Protein AF-A0A841FM70-F1 (afdb_monomer)

Solvent-accessible surface area (backbone atoms only — not comparable to full-atom values): 3773 Å² total; per-residue (Å²): 93,78,47,79,47,75,52,79,57,98,32,35,41,38,36,42,38,39,39,43,56,97,95,41,80,48,76,48,78,49,74,50,68,76,35,73,69,39,48,55,54,45,61,68,42,44,65,59,48,54,54,50,51,53,52,53,52,52,52,53,55,59,75,73,108

Radius of gyration: 13.5 Å; Cα contacts (8 Å, |Δi|>4): 70; chains: 1; bounding box: 28×23×36 Å

pLDDT: mean 86.13, std 6.01, range [55.25, 92.44]

Mean predicted aligned error: 4.97 Å

Foldseek 3Di:
DKDWDWDDDPFKIWIWIWDDDPLDIDIDIDIDTPDPVVVVVCVVCVVVVVVVVVVVVVVVSVVVD

Nearest PDB structures (foldseek):
  4wpy-assembly1_A-2  TM=5.164E-01  e=1.601E-01  Mycobacterium tuberculosis H37Rv
  3w03-assembly1_B  TM=4.423E-01  e=9.297E-02  Homo sapiens
  4wsp-assembly1_A  TM=4.673E-01  e=4.436E-01  Mycobacterium tuberculosis H37Rv
  5v4x-assembly1_A  TM=5.609E-01  e=1.002E+00  Homo sapiens
  5v4w-assembly1_A  TM=4.403E-01  e=2.595E+00  Homo sapiens

Secondary structure (DSSP, 8-state):
-EEEEEEE-SSEEEEEEEEEETTEEEEEEEEEESSHHHHHHHHHHHHHHHHHHHHHHHHHHHTT-

Sequence (65 aa):
MELVMGASSWGMDTQNIVTVSHGRVMWVTVVRYRKPLARLLWASATPVHHLSITRLLTRAARSLT

Organism: NCBI:txid714109

Structure (mmCIF, N/CA/C/O backbone):
data_AF-A0A841FM70-F1
#
_entry.id   AF-A0A841FM70-F1
#
loop_
_atom_site.group_PDB
_atom_site.id
_atom_site.type_symbol
_atom_site.label_atom_id
_atom_site.label_alt_id
_atom_site.label_comp_id
_atom_site.label_asym_id
_atom_site.label_entity_id
_atom_site.label_seq_id
_atom_site.pdbx_PDB_ins_code
_atom_site.Cartn_x
_atom_site.Cartn_y
_atom_site.Cartn_z
_atom_site.occupancy
_atom_site.B_iso_or_equiv
_atom_site.auth_seq_id
_atom_site.auth_comp_id
_atom_site.auth_asym_id
_atom_site.auth_atom_id
_atom_site.pdbx_PDB_model_num
ATOM 1 N N . MET A 1 1 ? -9.984 -12.324 7.789 1.00 78.56 1 MET A N 1
ATOM 2 C CA . MET A 1 1 ? -10.574 -12.052 6.458 1.00 78.56 1 MET A CA 1
ATOM 3 C C . MET A 1 1 ? -9.520 -11.376 5.604 1.00 78.56 1 MET A C 1
ATOM 5 O O . MET A 1 1 ? -8.841 -10.492 6.114 1.00 78.56 1 MET A O 1
ATOM 9 N N . GLU A 1 2 ? -9.358 -11.806 4.357 1.00 84.94 2 GLU A N 1
ATOM 10 C CA . GLU A 1 2 ? -8.393 -11.240 3.410 1.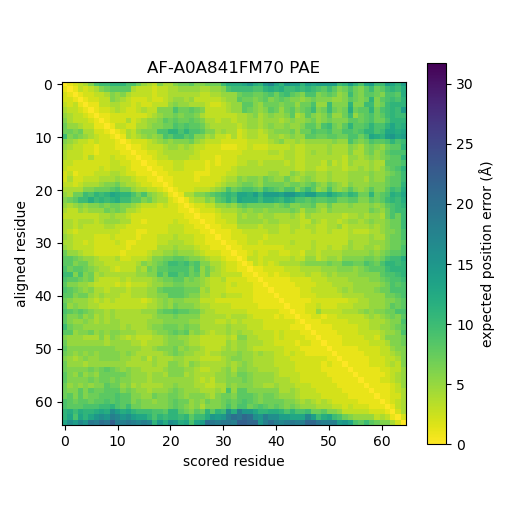00 84.94 2 GLU A CA 1
ATOM 11 C C . GLU A 1 2 ? -9.140 -10.677 2.200 1.00 84.94 2 GLU A C 1
ATOM 13 O O . GLU A 1 2 ? -10.070 -11.303 1.694 1.00 84.94 2 GLU A O 1
ATOM 18 N N . LEU A 1 3 ? -8.758 -9.478 1.771 1.00 84.44 3 LEU A N 1
ATOM 19 C CA . LEU A 1 3 ? -9.293 -8.795 0.603 1.00 84.44 3 LEU A CA 1
ATOM 20 C C . LEU A 1 3 ? -8.130 -8.399 -0.299 1.00 84.44 3 LEU A C 1
ATOM 22 O O . LEU A 1 3 ? -7.223 -7.687 0.132 1.00 84.44 3 LEU A O 1
ATOM 26 N N . VAL A 1 4 ? -8.178 -8.830 -1.557 1.00 87.69 4 VAL A N 1
ATOM 27 C CA . VAL A 1 4 ? -7.175 -8.500 -2.572 1.00 87.69 4 VAL A CA 1
ATOM 28 C C . VAL A 1 4 ? -7.841 -7.668 -3.656 1.00 87.69 4 VAL A C 1
ATOM 30 O O . VAL A 1 4 ? -8.823 -8.089 -4.261 1.00 87.69 4 VAL A O 1
ATOM 33 N N . MET A 1 5 ? -7.305 -6.478 -3.904 1.00 87.88 5 MET A N 1
ATOM 34 C CA . MET A 1 5 ? -7.775 -5.575 -4.952 1.00 87.88 5 MET A CA 1
ATOM 35 C C . MET A 1 5 ? -6.633 -5.293 -5.917 1.00 87.88 5 MET A C 1
ATOM 37 O O . MET A 1 5 ? -5.605 -4.751 -5.521 1.00 87.88 5 MET A O 1
ATOM 41 N N . GLY A 1 6 ? -6.811 -5.661 -7.182 1.00 87.69 6 GLY A N 1
ATOM 42 C CA . GLY A 1 6 ? -5.856 -5.375 -8.246 1.00 87.69 6 GLY A CA 1
ATOM 43 C C . GLY A 1 6 ? -6.304 -4.195 -9.100 1.00 87.69 6 GLY A C 1
ATOM 44 O O . GLY A 1 6 ? -7.494 -4.040 -9.367 1.00 87.69 6 GLY A O 1
ATOM 45 N N . ALA A 1 7 ? -5.352 -3.395 -9.568 1.00 87.44 7 ALA A N 1
ATOM 46 C CA . ALA A 1 7 ? -5.573 -2.440 -10.643 1.00 87.44 7 ALA A CA 1
ATOM 47 C C . ALA A 1 7 ? -4.392 -2.471 -11.617 1.00 87.44 7 ALA A C 1
ATOM 49 O O . ALA A 1 7 ? -3.235 -2.598 -11.222 1.00 87.44 7 ALA A O 1
ATOM 50 N N . SER A 1 8 ? -4.686 -2.334 -12.905 1.00 88.38 8 SER A N 1
ATOM 51 C CA . SER A 1 8 ? -3.676 -2.324 -13.961 1.00 88.38 8 SER A CA 1
ATOM 52 C C . SER A 1 8 ? -3.796 -1.056 -14.788 1.00 88.38 8 SER A C 1
ATOM 54 O O . SER A 1 8 ? -4.885 -0.551 -15.047 1.00 88.38 8 SER A O 1
ATOM 56 N N . SER A 1 9 ? -2.648 -0.547 -15.216 1.00 86.12 9 SER A N 1
ATOM 57 C CA . SER A 1 9 ? -2.531 0.590 -16.122 1.00 86.12 9 SER A CA 1
ATOM 58 C C . SER A 1 9 ? -1.457 0.304 -17.169 1.00 86.12 9 SER A C 1
ATOM 60 O O . SER A 1 9 ? -0.711 -0.671 -17.078 1.00 86.12 9 SER A O 1
ATOM 62 N N . TRP A 1 10 ? -1.309 1.198 -18.144 1.00 86.00 10 TRP A N 1
ATOM 63 C CA . TRP A 1 10 ? -0.271 1.068 -19.169 1.00 86.00 10 TRP A CA 1
ATOM 64 C C . TRP A 1 10 ? 1.167 1.054 -18.610 1.00 86.00 10 TRP A C 1
ATOM 66 O O . TRP A 1 10 ? 2.075 0.499 -19.230 1.00 86.00 10 TRP A O 1
ATOM 76 N N . GLY A 1 11 ? 1.397 1.681 -17.453 1.00 88.69 11 GLY A N 1
ATOM 77 C CA . GLY A 1 11 ? 2.734 1.855 -16.879 1.00 88.69 11 GLY A CA 1
ATOM 78 C C . GLY A 1 11 ? 3.061 0.949 -15.692 1.00 88.69 11 GLY A C 1
ATOM 79 O O . GLY A 1 11 ? 4.242 0.762 -15.386 1.00 88.69 11 GLY A O 1
ATOM 80 N N . MET A 1 12 ? 2.052 0.404 -15.011 1.00 90.62 12 MET A N 1
ATOM 81 C CA . MET A 1 12 ? 2.225 -0.373 -13.783 1.00 90.62 12 MET A CA 1
ATOM 82 C C . MET A 1 12 ? 1.016 -1.261 -13.489 1.00 90.62 12 MET A C 1
ATOM 84 O O . MET A 1 12 ? -0.108 -0.929 -13.872 1.00 90.62 12 MET A O 1
ATOM 88 N N . ASP A 1 13 ? 1.268 -2.319 -12.729 1.00 92.44 13 ASP A N 1
ATOM 89 C CA . ASP A 1 13 ? 0.251 -3.108 -12.044 1.00 92.44 13 ASP A CA 1
ATOM 90 C C . ASP A 1 13 ? 0.354 -2.860 -10.541 1.00 92.44 13 ASP A C 1
ATOM 92 O O . ASP A 1 13 ? 1.458 -2.786 -9.989 1.00 92.44 13 ASP A O 1
ATOM 96 N N . THR A 1 14 ? -0.786 -2.749 -9.876 1.00 91.12 14 THR A N 1
ATOM 97 C CA . THR A 1 14 ? -0.877 -2.565 -8.432 1.00 91.12 14 THR A CA 1
ATOM 98 C C . THR A 1 14 ? -1.784 -3.623 -7.824 1.00 91.12 14 THR A C 1
ATOM 100 O O . THR A 1 14 ? -2.789 -4.029 -8.405 1.00 91.12 14 THR A O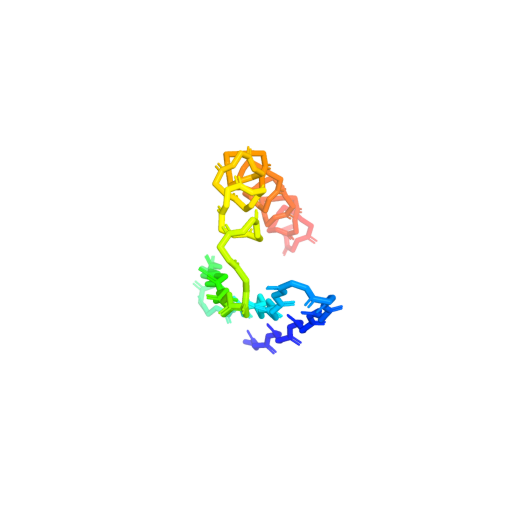 1
ATOM 103 N N . GLN A 1 15 ? -1.412 -4.090 -6.639 1.00 89.88 15 GLN A N 1
ATOM 104 C CA . GLN A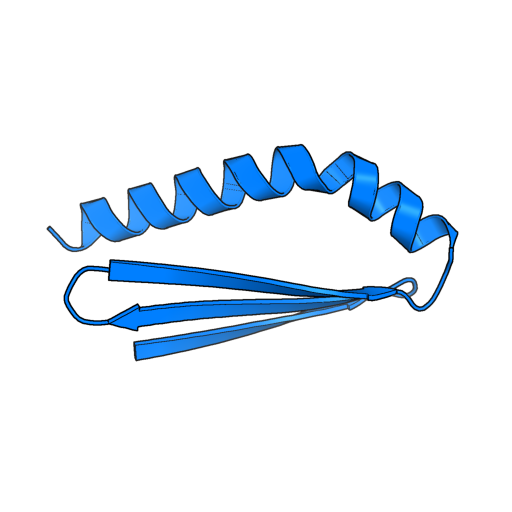 1 15 ? -2.237 -4.961 -5.815 1.00 89.88 15 GLN A CA 1
ATOM 105 C C . GLN A 1 15 ? -2.259 -4.399 -4.404 1.00 89.88 15 GLN A C 1
ATOM 107 O O . GLN A 1 15 ? -1.212 -4.130 -3.819 1.00 89.88 15 GLN A O 1
ATOM 112 N N . ASN A 1 16 ? -3.451 -4.214 -3.861 1.00 88.62 16 ASN A N 1
ATOM 113 C CA . ASN A 1 16 ? -3.657 -3.852 -2.476 1.00 88.62 16 ASN A CA 1
ATOM 114 C C . ASN A 1 16 ? -4.249 -5.053 -1.745 1.00 88.62 16 ASN A C 1
ATOM 116 O O . ASN A 1 16 ? -5.366 -5.476 -2.042 1.00 88.62 16 ASN A O 1
ATOM 120 N N . ILE A 1 17 ? -3.483 -5.594 -0.809 1.00 88.81 17 ILE A N 1
ATOM 121 C CA . ILE A 1 17 ? -3.861 -6.736 0.016 1.00 88.81 17 ILE A CA 1
ATOM 122 C C . ILE A 1 17 ? -4.177 -6.187 1.399 1.00 88.81 17 ILE A C 1
ATOM 124 O O . ILE A 1 17 ? -3.341 -5.520 2.006 1.00 88.81 17 ILE A O 1
ATOM 128 N N . VAL A 1 18 ? -5.385 -6.444 1.888 1.00 88.06 18 VAL A N 1
ATOM 129 C CA . VAL A 1 18 ? -5.826 -6.062 3.229 1.00 88.06 18 VAL A CA 1
ATOM 130 C C . VAL A 1 18 ? -6.196 -7.326 3.982 1.00 88.06 18 VAL A C 1
ATOM 132 O O . VAL A 1 18 ? -7.107 -8.053 3.589 1.00 88.06 18 VAL A O 1
ATOM 135 N N . THR A 1 19 ? -5.514 -7.565 5.094 1.00 87.12 19 THR A N 1
ATOM 136 C CA . THR A 1 19 ? -5.759 -8.712 5.964 1.00 87.12 19 THR A CA 1
ATOM 137 C C . THR A 1 19 ? -6.227 -8.210 7.321 1.00 87.12 19 THR A C 1
ATOM 139 O O . THR A 1 19 ? -5.554 -7.419 7.982 1.00 87.12 19 THR A O 1
ATOM 142 N N . VAL A 1 20 ? -7.389 -8.690 7.753 1.00 85.12 20 VAL A N 1
ATOM 143 C CA . VAL A 1 20 ? -7.948 -8.432 9.082 1.00 85.12 20 VAL A CA 1
ATOM 144 C C . VAL A 1 20 ? -7.822 -9.700 9.917 1.00 85.12 20 VAL A C 1
ATOM 146 O O . VAL A 1 20 ? -8.359 -10.749 9.540 1.00 85.12 20 VAL A O 1
ATOM 149 N N . SER A 1 21 ? -7.119 -9.604 11.045 1.00 83.62 21 SER A N 1
ATOM 150 C CA . SER A 1 21 ? -6.878 -10.713 11.974 1.00 83.62 21 SER A CA 1
ATOM 151 C C . SER A 1 21 ? -6.872 -10.208 13.417 1.00 83.62 21 SER A C 1
ATOM 153 O O . SER A 1 21 ? -6.131 -9.284 13.738 1.00 83.62 21 SER A O 1
ATOM 155 N N . HIS A 1 22 ? -7.696 -10.804 14.287 1.00 80.81 22 HIS A N 1
ATOM 156 C CA . HIS A 1 22 ? -7.742 -10.524 15.734 1.00 80.81 22 HIS A CA 1
ATOM 157 C C . HIS A 1 22 ? -7.801 -9.024 16.096 1.00 80.81 22 HIS A C 1
ATOM 159 O O . HIS A 1 22 ? -7.032 -8.539 16.923 1.00 80.81 22 HIS A O 1
ATOM 165 N N . GLY A 1 23 ? -8.672 -8.260 15.427 1.00 77.56 23 GLY A N 1
ATOM 166 C CA . GLY A 1 23 ? -8.814 -6.813 15.655 1.00 77.56 23 GLY A CA 1
ATOM 167 C C . GLY A 1 23 ? -7.667 -5.956 15.105 1.00 77.56 23 GLY A C 1
ATOM 168 O O . GLY A 1 23 ? -7.662 -4.743 15.293 1.00 77.56 23 GLY A O 1
ATOM 169 N N . ARG A 1 24 ? -6.698 -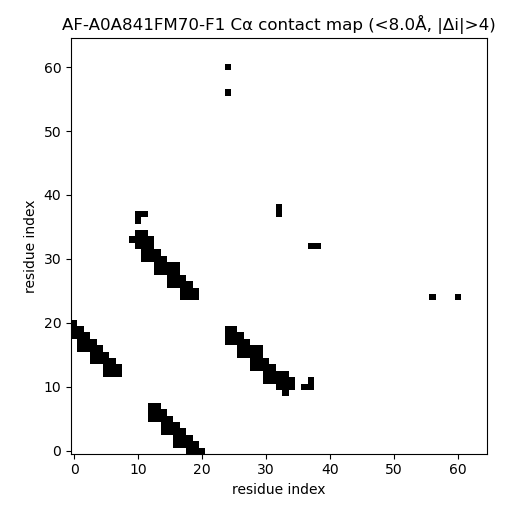6.554 14.402 1.00 76.94 24 ARG A N 1
ATOM 170 C CA . ARG A 1 24 ? -5.628 -5.846 13.696 1.00 76.94 24 ARG A CA 1
ATOM 171 C C . ARG A 1 24 ? -5.9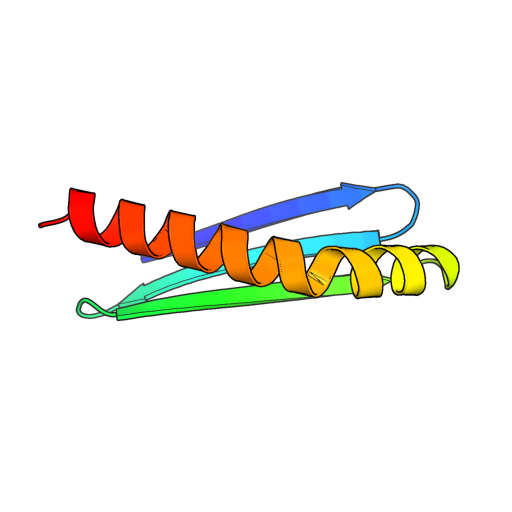04 -5.837 12.202 1.00 76.94 24 ARG A C 1
ATOM 173 O O . ARG A 1 24 ? -6.322 -6.842 11.626 1.00 76.94 24 ARG A O 1
ATOM 180 N N . VAL A 1 25 ? -5.631 -4.696 11.582 1.00 82.12 25 VAL A N 1
ATOM 181 C CA . VAL A 1 25 ? -5.709 -4.508 10.134 1.00 82.12 25 VAL A CA 1
ATOM 182 C C . VAL A 1 25 ? -4.289 -4.332 9.617 1.00 82.12 25 VAL A C 1
ATOM 184 O O . VAL A 1 25 ? -3.600 -3.392 10.007 1.00 82.12 25 VAL A O 1
ATOM 187 N N . MET A 1 26 ? -3.855 -5.244 8.755 1.00 84.31 26 MET A N 1
ATOM 188 C CA . MET A 1 26 ? -2.597 -5.145 8.027 1.00 84.31 26 MET A CA 1
ATOM 189 C C . MET A 1 26 ? -2.908 -4.872 6.561 1.00 84.31 26 MET A C 1
ATOM 191 O O . MET A 1 26 ? -3.836 -5.459 6.004 1.00 84.31 26 MET A O 1
ATOM 195 N N . TRP A 1 27 ? -2.139 -3.989 5.932 1.00 87.81 27 TRP A N 1
ATOM 196 C CA . TRP A 1 27 ? -2.238 -3.765 4.496 1.00 87.81 27 TRP A CA 1
ATOM 197 C C . TRP A 1 27 ? -0.863 -3.820 3.848 1.00 87.81 27 TRP A C 1
ATOM 199 O O . TRP A 1 27 ? 0.140 -3.430 4.446 1.00 87.81 27 TRP A O 1
ATOM 209 N N . VAL A 1 28 ? -0.836 -4.279 2.603 1.00 89.94 28 VAL A N 1
ATOM 210 C CA . VAL A 1 28 ? 0.351 -4.290 1.756 1.00 89.94 28 VAL A CA 1
ATOM 211 C C . VAL A 1 28 ? -0.055 -3.813 0.371 1.00 89.94 28 VAL A C 1
ATOM 213 O O . VAL A 1 28 ? -0.956 -4.373 -0.251 1.00 89.94 28 VAL A O 1
ATOM 216 N N . THR A 1 29 ? 0.621 -2.779 -0.129 1.00 89.75 29 THR A N 1
ATOM 217 C CA . THR A 1 29 ? 0.495 -2.359 -1.527 1.00 89.75 29 THR A CA 1
ATOM 218 C C . THR A 1 29 ? 1.709 -2.857 -2.305 1.00 89.75 29 THR A C 1
ATOM 220 O O . THR A 1 29 ? 2.827 -2.394 -2.089 1.00 89.75 29 THR A O 1
ATOM 223 N N . VAL A 1 30 ? 1.487 -3.794 -3.221 1.00 90.69 30 VAL A N 1
ATOM 224 C CA . VAL A 1 30 ? 2.495 -4.299 -4.154 1.00 90.69 30 VAL A CA 1
ATOM 225 C C . VAL A 1 30 ? 2.367 -3.527 -5.459 1.00 90.69 30 VAL A C 1
ATOM 227 O O . VAL A 1 30 ? 1.284 -3.463 -6.039 1.00 90.69 30 VAL A O 1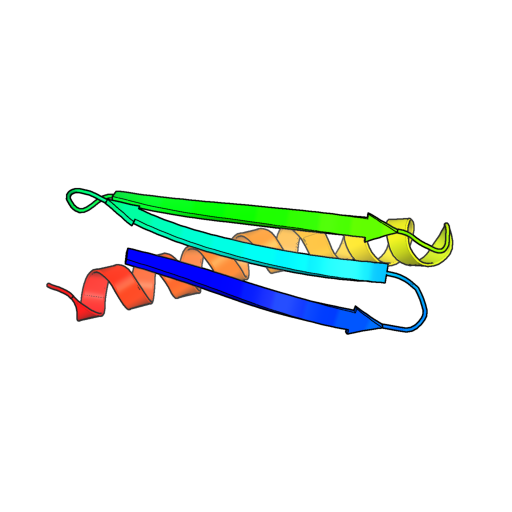
ATOM 230 N N . VAL A 1 31 ? 3.469 -2.955 -5.941 1.00 90.00 31 VAL A N 1
ATOM 231 C CA . VAL A 1 31 ? 3.504 -2.238 -7.221 1.00 90.00 31 VAL A CA 1
ATOM 232 C C . VAL A 1 31 ? 4.577 -2.830 -8.111 1.00 90.00 31 VAL A C 1
ATOM 234 O O . VAL A 1 31 ? 5.751 -2.881 -7.746 1.00 90.00 31 VAL A O 1
ATOM 237 N N . ARG A 1 32 ? 4.171 -3.258 -9.305 1.00 92.31 32 ARG A N 1
ATOM 238 C CA . ARG A 1 32 ? 5.069 -3.727 -10.356 1.00 92.31 32 ARG A CA 1
ATOM 239 C C . ARG A 1 32 ? 5.119 -2.683 -11.464 1.00 92.31 32 ARG A C 1
ATOM 241 O O . ARG A 1 32 ? 4.150 -2.479 -12.191 1.00 92.31 32 ARG A O 1
ATOM 248 N N . TYR A 1 33 ? 6.269 -2.035 -11.612 1.00 91.12 33 TYR A N 1
ATOM 249 C CA . TYR A 1 33 ? 6.489 -1.056 -12.673 1.00 91.12 33 TYR A CA 1
ATOM 250 C C . TYR A 1 33 ? 6.832 -1.747 -13.985 1.00 91.12 33 TYR A C 1
ATOM 252 O 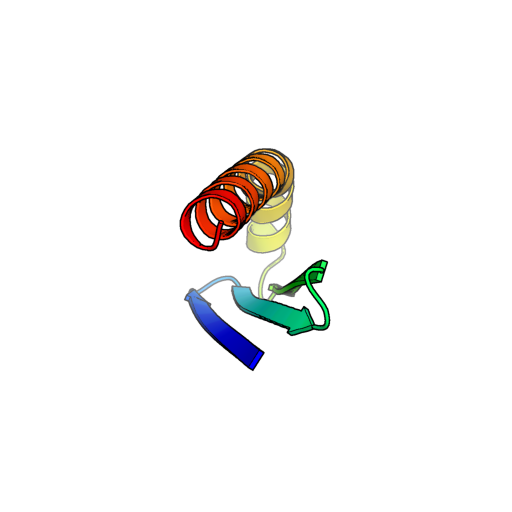O . TYR A 1 33 ? 7.743 -2.569 -14.040 1.00 91.12 33 TYR A O 1
ATOM 260 N N . ARG A 1 34 ? 6.145 -1.353 -15.057 1.00 90.19 34 ARG A N 1
ATOM 261 C CA . ARG A 1 34 ? 6.502 -1.729 -16.430 1.00 90.19 34 ARG A CA 1
ATOM 262 C C . ARG A 1 34 ? 7.322 -0.639 -17.121 1.00 90.19 34 ARG A C 1
ATOM 264 O O . ARG A 1 34 ? 8.003 -0.920 -18.100 1.00 90.19 34 ARG A O 1
ATOM 271 N N . LYS A 1 35 ? 7.256 0.607 -16.629 1.00 90.38 35 LYS A N 1
ATOM 272 C CA . LYS A 1 35 ? 7.945 1.772 -17.208 1.00 90.38 35 LYS A CA 1
ATOM 273 C C . LYS A 1 35 ? 8.617 2.646 -16.145 1.00 90.38 35 LYS A C 1
ATOM 275 O O . LYS A 1 35 ? 8.050 2.818 -15.066 1.00 90.38 35 LYS A O 1
ATOM 280 N N . PRO A 1 36 ? 9.757 3.289 -16.459 1.00 87.56 36 PRO A N 1
ATOM 281 C CA . PRO A 1 36 ? 10.444 4.179 -15.522 1.00 87.56 36 PRO A CA 1
ATOM 282 C C . PRO A 1 36 ? 9.609 5.414 -15.153 1.00 87.56 36 PRO A C 1
ATOM 284 O O . PRO A 1 36 ? 9.585 5.802 -13.989 1.00 87.56 36 PRO A O 1
ATOM 287 N N . LEU A 1 37 ? 8.841 5.980 -16.095 1.00 90.06 37 LEU A N 1
ATOM 288 C CA . LEU A 1 37 ? 7.938 7.102 -15.802 1.00 90.06 37 LEU A CA 1
ATOM 289 C C . LEU A 1 37 ? 6.867 6.727 -14.765 1.00 90.06 37 LEU A C 1
ATOM 291 O O . LEU A 1 37 ? 6.530 7.529 -13.900 1.00 90.06 37 LEU A O 1
ATOM 295 N N . ALA A 1 38 ? 6.381 5.484 -14.796 1.00 88.44 38 ALA A N 1
ATOM 296 C CA . ALA A 1 38 ? 5.406 4.988 -13.830 1.00 88.44 38 ALA A CA 1
ATOM 297 C C . ALA A 1 38 ? 5.986 4.946 -12.405 1.00 88.44 38 ALA A C 1
ATOM 299 O O . ALA A 1 38 ? 5.275 5.219 -11.443 1.00 88.44 38 ALA A O 1
ATOM 300 N N . ARG A 1 39 ? 7.292 4.679 -12.268 1.00 88.81 39 ARG A N 1
ATOM 301 C CA . ARG A 1 39 ? 7.993 4.742 -10.980 1.00 88.81 39 ARG A CA 1
ATOM 302 C C . ARG A 1 39 ? 8.033 6.162 -10.421 1.00 88.81 39 ARG A C 1
ATOM 304 O O . ARG A 1 39 ? 7.810 6.334 -9.229 1.00 88.81 39 ARG A O 1
ATOM 311 N N . LEU A 1 40 ? 8.280 7.166 -11.265 1.00 91.19 40 LEU A N 1
ATOM 312 C CA . LEU A 1 40 ? 8.281 8.574 -10.848 1.00 91.19 40 LEU A CA 1
ATOM 313 C C . LEU A 1 40 ? 6.883 9.039 -10.427 1.00 91.19 40 LEU A C 1
ATOM 315 O O . LEU A 1 40 ? 6.732 9.645 -9.369 1.00 91.19 40 LEU A O 1
ATOM 319 N N . LEU A 1 41 ? 5.861 8.694 -11.215 1.00 88.50 41 LEU A N 1
ATOM 320 C CA . LEU A 1 41 ? 4.464 8.993 -10.887 1.00 88.50 41 LEU A CA 1
ATOM 321 C C . LEU A 1 41 ? 4.026 8.317 -9.584 1.00 88.50 41 LEU A C 1
ATOM 323 O O . LEU A 1 41 ? 3.346 8.924 -8.762 1.00 88.50 41 LEU A O 1
ATOM 327 N N . TRP A 1 42 ? 4.430 7.066 -9.363 1.00 88.81 42 TRP A N 1
ATOM 328 C CA . TRP A 1 42 ? 4.121 6.393 -8.108 1.00 88.81 42 TRP A CA 1
ATOM 329 C C . TRP A 1 42 ? 4.875 7.004 -6.928 1.00 88.81 42 TRP A C 1
ATOM 331 O O . TRP A 1 42 ? 4.296 7.155 -5.857 1.00 88.81 42 TRP A O 1
ATOM 341 N N . ALA A 1 43 ? 6.139 7.393 -7.101 1.00 89.88 43 ALA A N 1
ATOM 342 C CA . ALA A 1 43 ? 6.917 8.025 -6.039 1.00 89.88 43 ALA A CA 1
ATOM 343 C C . ALA A 1 43 ? 6.264 9.328 -5.549 1.00 89.88 43 ALA A C 1
ATOM 345 O O . ALA A 1 43 ? 6.193 9.550 -4.341 1.00 89.88 43 ALA A O 1
ATOM 346 N N . SER A 1 44 ? 5.720 10.147 -6.456 1.00 90.25 44 SER A N 1
ATOM 347 C CA . SER A 1 44 ? 4.981 11.356 -6.072 1.00 90.25 44 SER A CA 1
ATOM 348 C C . SER A 1 44 ? 3.612 11.046 -5.454 1.00 90.25 44 SER A C 1
ATOM 350 O O . SER A 1 44 ? 3.198 11.722 -4.514 1.00 90.25 44 SER A O 1
ATOM 352 N N . ALA A 1 45 ? 2.926 10.000 -5.922 1.00 88.00 45 ALA A N 1
ATOM 353 C CA . ALA A 1 45 ? 1.631 9.581 -5.384 1.00 88.00 45 ALA A CA 1
ATOM 354 C C . ALA A 1 45 ? 1.726 8.844 -4.032 1.00 88.00 45 ALA A C 1
ATOM 356 O O . ALA A 1 45 ? 0.779 8.883 -3.248 1.00 88.00 45 ALA A O 1
ATOM 357 N N . THR A 1 46 ? 2.855 8.194 -3.733 1.00 89.44 46 THR A N 1
ATOM 358 C CA . THR A 1 46 ? 3.072 7.358 -2.536 1.00 89.44 46 THR A CA 1
ATOM 359 C C . THR A 1 46 ? 2.681 8.045 -1.220 1.00 89.44 46 THR A C 1
ATOM 361 O O . THR A 1 46 ? 1.931 7.436 -0.455 1.00 89.44 46 THR A O 1
ATOM 364 N N . PRO A 1 47 ? 3.114 9.285 -0.914 1.00 89.88 47 PRO A N 1
ATOM 365 C CA . PRO A 1 47 ? 2.726 9.940 0.337 1.00 89.88 47 PRO A CA 1
ATOM 366 C C . PRO A 1 47 ? 1.211 10.176 0.442 1.00 89.88 47 PRO A C 1
ATOM 368 O O . PRO A 1 47 ? 0.613 9.914 1.488 1.00 89.88 47 PRO A O 1
ATOM 371 N N . VAL A 1 48 ? 0.563 10.603 -0.647 1.00 89.62 48 VAL A N 1
ATOM 372 C CA . VAL A 1 48 ? -0.897 10.803 -0.686 1.00 89.62 48 VAL A CA 1
ATOM 373 C C . VAL A 1 48 ? -1.634 9.470 -0.539 1.00 89.62 48 VAL A C 1
ATOM 375 O O . VAL A 1 48 ? -2.628 9.383 0.187 1.00 89.62 48 VAL A O 1
ATOM 378 N N . HIS A 1 49 ? -1.120 8.419 -1.177 1.00 87.81 49 HIS A N 1
ATOM 379 C CA . HIS A 1 49 ? -1.645 7.058 -1.093 1.00 87.81 49 HIS A CA 1
ATOM 380 C C . HIS A 1 49 ? -1.568 6.510 0.333 1.00 87.81 49 HIS A C 1
ATOM 382 O O . HIS A 1 49 ? -2.565 6.021 0.860 1.00 87.81 49 HIS A O 1
ATOM 388 N N . HIS A 1 50 ? -0.423 6.674 0.999 1.00 87.88 50 HIS A N 1
ATOM 389 C CA . HIS A 1 50 ? -0.226 6.232 2.379 1.00 87.88 50 HIS A CA 1
ATOM 390 C C . HIS A 1 50 ? -1.214 6.906 3.344 1.00 87.88 50 HIS A C 1
ATOM 392 O O . HIS A 1 50 ? -1.853 6.238 4.162 1.00 87.88 50 HIS A O 1
ATOM 398 N N . LEU A 1 51 ? -1.401 8.225 3.215 1.00 89.38 51 LEU A N 1
ATOM 399 C CA . LEU A 1 51 ? -2.371 8.972 4.022 1.00 89.38 51 LEU A CA 1
ATOM 400 C C . LEU A 1 51 ? -3.811 8.528 3.741 1.00 89.38 51 LEU A C 1
ATOM 402 O O . LEU A 1 51 ? -4.603 8.366 4.671 1.00 89.38 51 LEU A O 1
ATOM 406 N N . SER A 1 52 ? -4.148 8.317 2.470 1.00 89.25 52 SER A N 1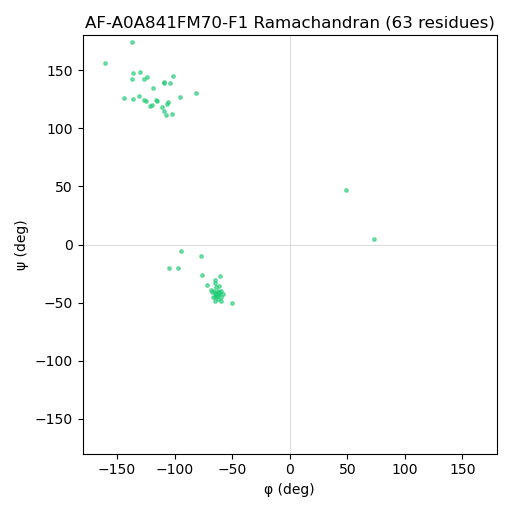
ATOM 407 C CA . SER A 1 52 ? -5.486 7.900 2.049 1.00 89.25 52 SER A CA 1
ATOM 408 C C . SER A 1 52 ? -5.831 6.507 2.567 1.00 89.25 52 SER A C 1
ATOM 410 O O . SER A 1 52 ? -6.876 6.344 3.196 1.00 89.25 52 SER A O 1
ATOM 412 N N . ILE A 1 53 ? -4.938 5.525 2.393 1.00 86.44 53 ILE A N 1
ATOM 413 C CA . ILE A 1 53 ? -5.141 4.168 2.913 1.00 86.44 53 ILE A CA 1
ATOM 414 C C . ILE A 1 53 ? -5.295 4.191 4.430 1.00 86.44 53 ILE A C 1
ATOM 416 O O . ILE A 1 53 ? -6.264 3.640 4.944 1.00 86.44 53 ILE A O 1
ATOM 420 N N . THR A 1 54 ? -4.405 4.876 5.151 1.00 86.94 54 THR A N 1
ATOM 421 C CA . THR A 1 54 ? -4.468 4.917 6.620 1.00 86.94 54 THR A CA 1
ATOM 422 C C . THR A 1 54 ? -5.808 5.478 7.101 1.00 86.94 54 THR A C 1
ATOM 424 O O . THR A 1 54 ? -6.434 4.922 8.007 1.00 86.94 54 THR A O 1
ATOM 427 N N . ARG A 1 55 ? -6.300 6.550 6.464 1.00 87.00 55 ARG A N 1
ATOM 428 C CA . ARG A 1 55 ? -7.608 7.144 6.781 1.00 87.00 55 ARG A CA 1
ATOM 429 C C . ARG A 1 55 ? -8.763 6.195 6.478 1.00 87.00 55 ARG A C 1
ATOM 431 O O . ARG A 1 55 ? -9.654 6.056 7.312 1.00 87.00 55 ARG A O 1
ATOM 438 N N . LEU A 1 56 ? -8.749 5.542 5.316 1.00 85.88 56 LEU A N 1
ATOM 439 C CA . LEU A 1 56 ? -9.793 4.596 4.917 1.00 85.88 56 LEU A CA 1
ATOM 440 C C . LEU A 1 56 ? -9.844 3.387 5.855 1.00 85.88 56 LEU A C 1
ATOM 442 O O . LEU A 1 56 ? -10.925 3.022 6.308 1.00 85.88 56 LEU A O 1
ATOM 446 N N . LEU A 1 57 ? -8.690 2.821 6.211 1.00 83.38 57 LEU A N 1
ATOM 447 C CA . LEU A 1 57 ? -8.609 1.691 7.136 1.00 83.38 57 LEU A CA 1
ATOM 448 C C . LEU A 1 57 ? -9.024 2.086 8.555 1.00 83.38 57 LEU A C 1
ATOM 450 O O . LEU A 1 57 ? -9.779 1.357 9.190 1.00 83.38 57 LEU A O 1
ATOM 454 N N . THR A 1 58 ? -8.612 3.263 9.035 1.00 84.88 58 THR A N 1
ATOM 455 C CA . THR A 1 58 ? -9.053 3.781 10.343 1.00 84.88 58 THR A CA 1
ATOM 456 C C . THR A 1 58 ? -10.566 3.980 10.373 1.00 84.88 58 THR A C 1
ATOM 458 O O . THR A 1 58 ? -11.224 3.643 11.355 1.00 84.88 58 THR A O 1
ATOM 461 N N . ARG A 1 59 ? -11.139 4.512 9.289 1.00 84.88 59 ARG A N 1
ATOM 462 C CA . ARG A 1 59 ? -12.587 4.685 9.161 1.00 84.88 59 ARG A CA 1
ATOM 463 C C . ARG A 1 59 ? -13.314 3.340 9.150 1.00 84.88 59 ARG A C 1
ATOM 465 O O . ARG A 1 59 ? -14.303 3.206 9.860 1.00 84.88 59 ARG A O 1
ATOM 472 N N . ALA A 1 60 ? -12.812 2.361 8.400 1.00 8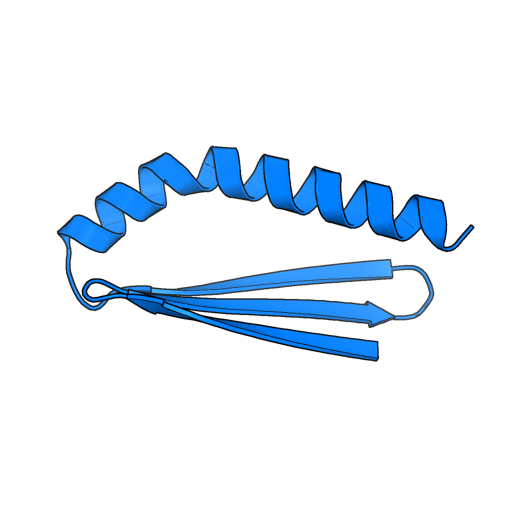1.44 60 ALA A N 1
ATOM 473 C CA . ALA A 1 60 ? -13.374 1.013 8.364 1.00 81.44 60 ALA A CA 1
ATOM 474 C C . ALA A 1 60 ? -13.300 0.321 9.738 1.00 81.44 60 ALA A C 1
ATOM 476 O O . ALA A 1 60 ? -14.265 -0.306 10.165 1.00 81.44 60 ALA A O 1
ATOM 477 N N . ALA A 1 61 ? -12.193 0.491 10.467 1.00 77.50 61 ALA A N 1
ATOM 478 C CA . ALA A 1 61 ? -12.049 -0.030 11.824 1.00 77.50 61 ALA A CA 1
ATOM 479 C C . ALA A 1 61 ? -13.084 0.579 12.785 1.00 77.50 61 ALA A C 1
ATOM 481 O O . ALA A 1 61 ? -13.713 -0.145 13.550 1.00 77.50 61 ALA A O 1
ATOM 482 N N . ARG A 1 62 ? -13.324 1.895 12.697 1.00 80.94 62 ARG A N 1
ATOM 483 C CA . ARG A 1 62 ? -14.350 2.572 13.507 1.00 80.94 62 ARG A CA 1
ATOM 484 C C . ARG A 1 62 ? -15.774 2.123 13.188 1.00 80.94 62 ARG A C 1
ATOM 486 O O . ARG A 1 62 ? -16.597 2.155 14.081 1.00 80.94 62 ARG A O 1
ATOM 493 N N . SER A 1 63 ? -16.075 1.725 11.951 1.00 75.75 63 SER A N 1
ATOM 494 C CA . SER A 1 63 ? -17.409 1.206 11.602 1.00 75.75 63 SER A CA 1
ATOM 495 C C . SER A 1 63 ? -17.658 -0.238 12.046 1.00 75.75 63 SER A C 1
ATOM 497 O O . SER A 1 63 ? -18.779 -0.716 11.925 1.00 75.75 63 SER A O 1
ATOM 499 N N . LEU A 1 64 ? -16.620 -0.946 12.500 1.00 65.94 64 LEU A N 1
ATOM 500 C CA . LEU A 1 64 ? -16.721 -2.308 13.036 1.00 65.94 64 LEU A CA 1
ATOM 501 C C . LEU A 1 64 ? -16.869 -2.334 14.568 1.00 65.94 64 LEU A C 1
ATOM 503 O O . LEU A 1 64 ? -17.014 -3.417 15.129 1.00 65.94 64 LEU A O 1
ATOM 507 N N . THR A 1 65 ? -16.771 -1.171 15.224 1.00 55.25 65 THR A N 1
ATOM 508 C CA . THR A 1 65 ? -16.951 -0.982 16.674 1.00 55.25 65 THR A CA 1
ATOM 509 C C . THR A 1 65 ? -18.335 -0.409 16.929 1.00 55.25 65 THR A C 1
ATOM 511 O O . THR A 1 65 ? -18.981 -0.865 17.893 1.00 55.25 65 THR A O 1
#